Protein AF-A0A0C2C907-F1 (afdb_monomer_lite)

Sequence (168 aa):
VLSKIPRKAYYICTKLDYARNFDYRADKVLESLMNSLKRLKLTYVDIHDADFEPHRSIILYETLQALEMARHSGKIRYVGLTGYGLRKLASVIDCSTVKIDVVLTYCHGTMNDNSVGEFTFLFQNKGIGVLNGSPLSMGLLTERGPPPWHPAPDFIKEASLAATHYCM

Secondary structure (DSSP, 8-state):
--TTS-GGGS--EEE---TTT----HHHHHHHHHHHHHHHT-S-EEEEEEE--S-HHHIIIIIHHHHHHHHHTTSEEEEEEE-S-HHHHHHHHHH-SS---EEEEESSSBTTB-GGGGGHHHHHHTT-EEEEE-TTGGGTTSTT---TT--S-HHHHHHHHHHHHHT-

Organism: NCBI:txid51022

InterPro domains:
  IPR020471 Aldo-keto reductase [PTHR42686] (2-167)
  IPR023210 NADP-dependent oxidoreductase domain [PF00248] (6-144)
  IPR036812 NAD(P)-dependent oxidoreductase domain superfamily [G3DSA:3.20.20.100] (1-166)
  IPR036812 NAD(P)-dependent oxidoreductase domain superfamily [SSF51430] (4-156)

pLDDT: mean 92.39, std 8.16, range [50.09, 98.31]

Foldseek 3Di:
DPPVDPPVVDADEDEQDDPDDLDQFQVSLLVSLVVVCVVVVHQAGAEYEYEDDDDLCRCQPGNLVSQVVCCVVVRYVFYEYEYAPPVSVLVSLVPHPHQHAEYEYEPQVEPLHVVVVVCVVVCVVSNYHYHYHHRCNCQLQDCVFHDPPRPDDVVSSVVNNVVNVVVD

Structure (mmCIF, N/CA/C/O backbone):
data_AF-A0A0C2C907-F1
#
_entry.id   AF-A0A0C2C907-F1
#
loop_
_atom_site.group_PDB
_atom_site.id
_atom_site.type_symbol
_atom_site.label_atom_id
_atom_site.label_alt_id
_atom_site.label_comp_id
_atom_site.label_asym_id
_atom_site.label_entity_id
_atom_site.label_seq_id
_atom_site.pdbx_PDB_ins_code
_atom_site.Cartn_x
_atom_site.Cartn_y
_atom_site.Cartn_z
_atom_site.occupancy
_atom_site.B_iso_or_equiv
_atom_site.auth_seq_id
_atom_site.auth_comp_id
_atom_site.auth_asym_id
_atom_site.auth_atom_id
_atom_site.pdbx_PDB_model_num
ATOM 1 N N . VAL A 1 1 ? -8.350 19.254 3.935 1.00 78.19 1 VAL A N 1
ATOM 2 C CA . VAL A 1 1 ? -8.873 18.265 2.959 1.00 78.19 1 VAL A CA 1
ATOM 3 C C . VAL A 1 1 ? -10.069 18.866 2.244 1.00 78.19 1 VAL A C 1
ATOM 5 O O . VAL A 1 1 ? -10.760 19.622 2.908 1.00 78.19 1 VAL A O 1
ATOM 8 N N . LEU A 1 2 ? -10.250 18.583 0.943 1.00 87.25 2 LEU A N 1
ATOM 9 C CA . LEU A 1 2 ? -11.290 19.067 0.006 1.00 87.25 2 LEU A CA 1
ATOM 10 C C . LEU A 1 2 ? -12.566 19.639 0.670 1.00 87.25 2 LEU A C 1
ATOM 12 O O . LEU A 1 2 ? -13.614 19.003 0.683 1.00 87.25 2 LEU A O 1
ATOM 16 N N . SER A 1 3 ? -12.483 20.851 1.228 1.00 87.44 3 SER A N 1
ATOM 17 C CA . SER A 1 3 ? -13.450 21.345 2.227 1.00 87.44 3 SER A CA 1
ATOM 18 C C . SER A 1 3 ? -14.806 21.710 1.638 1.00 87.44 3 SER A C 1
ATOM 20 O O . SER A 1 3 ? -15.791 21.801 2.362 1.00 87.44 3 SER A O 1
ATOM 22 N N . LYS A 1 4 ? -14.851 21.910 0.321 1.00 94.75 4 LYS A N 1
ATOM 23 C CA . LYS A 1 4 ? -16.065 22.205 -0.443 1.00 94.75 4 LYS A CA 1
ATOM 24 C C . LYS A 1 4 ? -16.805 20.942 -0.900 1.00 94.75 4 LYS A C 1
ATOM 26 O O . LYS A 1 4 ? -17.901 21.058 -1.432 1.00 94.75 4 LYS A O 1
ATOM 31 N N . ILE A 1 5 ? -16.215 19.755 -0.727 1.00 95.00 5 ILE A N 1
ATOM 32 C CA . ILE A 1 5 ? -16.782 18.479 -1.175 1.00 95.00 5 ILE A CA 1
ATOM 33 C C . ILE A 1 5 ? -17.258 17.680 0.048 1.00 95.00 5 ILE A C 1
ATOM 35 O O . ILE A 1 5 ? -16.500 17.553 1.016 1.00 95.00 5 ILE A O 1
ATOM 39 N N . PRO A 1 6 ? -18.476 17.103 0.034 1.00 94.94 6 PRO A N 1
ATOM 40 C CA . PRO A 1 6 ? -18.959 16.268 1.132 1.00 94.94 6 PRO A CA 1
ATOM 41 C C . PRO A 1 6 ? -17.979 15.135 1.472 1.00 94.94 6 PRO A C 1
ATOM 43 O O . PRO A 1 6 ? -17.554 14.395 0.588 1.00 94.94 6 PRO A O 1
ATOM 46 N N . ARG A 1 7 ? -17.651 14.944 2.761 1.00 93.06 7 ARG A N 1
ATOM 47 C CA . ARG A 1 7 ? -16.642 13.957 3.210 1.00 93.06 7 ARG A CA 1
ATOM 48 C C . ARG A 1 7 ? -16.920 12.521 2.744 1.00 93.06 7 ARG A C 1
ATOM 50 O O . ARG A 1 7 ? -15.981 11.759 2.544 1.00 93.06 7 ARG A O 1
ATOM 57 N N . LYS A 1 8 ? -18.194 12.161 2.564 1.00 93.88 8 LYS A N 1
ATOM 58 C CA . LYS A 1 8 ? -18.630 10.831 2.107 1.00 93.88 8 LYS A CA 1
ATOM 59 C C . LYS A 1 8 ? -18.433 10.593 0.601 1.00 93.88 8 LYS A C 1
ATOM 61 O O . LYS A 1 8 ? -18.619 9.468 0.162 1.00 93.88 8 LYS A O 1
ATOM 66 N N . ALA A 1 9 ? -18.084 11.619 -0.180 1.00 96.50 9 ALA A N 1
ATOM 67 C CA . ALA A 1 9 ? -17.936 11.521 -1.635 1.00 96.50 9 ALA A CA 1
ATOM 68 C C . ALA A 1 9 ? -16.537 11.070 -2.090 1.00 96.50 9 ALA A C 1
ATOM 70 O O . ALA A 1 9 ? -16.312 10.890 -3.282 1.00 96.50 9 ALA A O 1
ATOM 71 N N . TYR A 1 10 ? -15.583 10.920 -1.170 1.00 95.31 10 TYR A N 1
ATOM 72 C CA . TYR A 1 10 ? -14.217 10.519 -1.493 1.00 95.31 10 TYR A CA 1
ATOM 73 C C . TYR A 1 10 ? -13.610 9.670 -0.382 1.00 95.31 10 TYR A C 1
ATOM 75 O O . TYR A 1 10 ? -13.999 9.763 0.785 1.00 95.31 10 TYR A O 1
ATOM 83 N N . TYR A 1 11 ? -12.615 8.880 -0.769 1.00 95.62 11 TYR A N 1
ATOM 84 C CA . TYR A 1 11 ? -11.779 8.123 0.146 1.00 95.62 11 TYR A CA 1
ATOM 85 C C . TYR A 1 11 ? -10.476 8.874 0.406 1.00 95.62 11 TYR A C 1
ATOM 87 O O . TYR A 1 11 ? -9.925 9.524 -0.483 1.00 95.62 11 TYR A O 1
ATOM 95 N N . ILE A 1 12 ? -9.974 8.779 1.632 1.00 96.06 12 ILE A N 1
ATOM 96 C CA . ILE A 1 12 ? -8.651 9.269 2.006 1.00 96.06 12 ILE A CA 1
ATOM 97 C C . ILE A 1 12 ? -7.807 8.079 2.425 1.00 96.06 12 ILE A C 1
ATOM 99 O O . ILE A 1 12 ? -8.090 7.444 3.442 1.00 96.06 12 ILE A O 1
ATOM 103 N N . CYS A 1 13 ? -6.753 7.833 1.658 1.00 94.94 13 CYS A N 1
ATOM 104 C CA . CYS A 1 13 ? -5.646 6.980 2.056 1.00 94.94 13 CYS A CA 1
ATOM 105 C C . CYS A 1 13 ? -4.518 7.869 2.577 1.00 94.94 13 CYS A C 1
ATOM 107 O O . CYS A 1 13 ? -4.143 8.849 1.927 1.00 94.94 13 CYS A O 1
ATOM 109 N N . THR A 1 14 ? -3.982 7.552 3.748 1.00 93.38 14 THR A N 1
ATOM 110 C CA . THR A 1 14 ? -2.779 8.201 4.271 1.00 93.38 14 THR A CA 1
ATOM 111 C C . THR A 1 14 ? -1.859 7.151 4.853 1.00 93.38 14 THR A C 1
ATOM 113 O O . THR A 1 14 ? -2.335 6.155 5.380 1.00 93.38 14 THR A O 1
ATOM 116 N N . LYS A 1 15 ? -0.560 7.400 4.806 1.00 89.12 15 LYS A N 1
ATOM 117 C CA . LYS A 1 15 ? 0.453 6.429 5.199 1.00 89.12 15 LYS A CA 1
ATOM 118 C C . LYS A 1 15 ? 1.160 6.849 6.467 1.00 89.12 15 LYS A C 1
ATOM 120 O O . LYS A 1 15 ? 1.171 8.038 6.803 1.00 89.12 15 LYS A O 1
ATOM 125 N N . LEU A 1 16 ? 1.786 5.889 7.130 1.00 83.50 16 LEU A N 1
ATOM 126 C CA . LEU A 1 16 ? 2.784 6.172 8.146 1.00 83.50 16 LEU A CA 1
ATOM 127 C C . LEU A 1 16 ? 3.903 7.027 7.525 1.00 83.50 16 LEU A C 1
ATOM 129 O O . LEU A 1 16 ? 4.679 6.549 6.703 1.00 83.50 16 LEU A O 1
ATOM 133 N N . ASP A 1 17 ? 3.971 8.304 7.894 1.00 62.72 17 ASP A N 1
ATOM 134 C CA . ASP A 1 17 ? 5.033 9.207 7.450 1.00 62.72 17 ASP A CA 1
ATOM 135 C C . ASP A 1 17 ? 6.161 9.197 8.482 1.00 62.72 17 ASP A C 1
ATOM 137 O O . ASP A 1 17 ? 6.043 9.835 9.529 1.00 62.72 17 ASP A O 1
ATOM 141 N N . TYR A 1 18 ? 7.225 8.432 8.231 1.00 61.31 18 TYR A N 1
ATOM 142 C CA . TYR A 1 18 ? 8.430 8.506 9.057 1.00 61.31 18 TYR A CA 1
ATOM 143 C C . TYR A 1 18 ? 9.703 8.177 8.269 1.00 61.31 18 TYR A C 1
ATOM 145 O O . TYR A 1 18 ? 10.404 7.203 8.532 1.00 61.31 18 TYR A O 1
ATOM 153 N N . ALA A 1 19 ? 10.033 9.056 7.322 1.00 50.09 19 ALA A N 1
ATOM 154 C CA . ALA A 1 19 ? 11.216 9.012 6.455 1.00 50.09 19 ALA A CA 1
ATOM 155 C C . ALA A 1 19 ? 12.595 9.073 7.167 1.00 50.09 19 ALA A C 1
ATOM 157 O O . ALA A 1 19 ? 13.574 9.482 6.546 1.00 50.09 19 ALA A O 1
ATOM 158 N N . ARG A 1 20 ? 12.712 8.744 8.465 1.00 53.12 20 ARG A N 1
ATOM 159 C CA . ARG A 1 20 ? 13.986 8.872 9.206 1.00 53.12 20 ARG A CA 1
ATOM 160 C C . ARG A 1 20 ? 14.381 7.702 10.107 1.00 53.12 20 ARG A C 1
ATOM 162 O O . ARG A 1 20 ? 15.573 7.444 10.197 1.00 53.12 20 ARG A O 1
ATOM 169 N N . ASN A 1 21 ? 13.440 6.988 10.734 1.00 65.81 21 ASN A N 1
ATOM 170 C CA . ASN A 1 21 ? 13.792 5.998 11.771 1.00 65.81 21 ASN A CA 1
ATOM 171 C C . ASN A 1 21 ? 13.241 4.585 11.540 1.00 65.81 21 ASN A C 1
ATOM 173 O O . ASN A 1 21 ? 13.633 3.691 12.282 1.00 65.81 21 ASN A O 1
ATOM 177 N N . PHE A 1 22 ? 12.350 4.380 10.558 1.00 74.12 22 PHE A N 1
ATOM 178 C CA . PHE A 1 22 ? 11.757 3.066 10.262 1.00 74.12 22 PHE A CA 1
ATOM 179 C C . PHE A 1 22 ? 11.217 2.331 11.511 1.00 74.12 22 PHE A C 1
ATOM 181 O O . PHE A 1 22 ? 11.387 1.123 11.667 1.00 74.12 22 PHE A O 1
ATOM 188 N N . ASP A 1 23 ? 10.583 3.075 12.427 1.00 83.81 23 ASP A N 1
ATOM 189 C CA . ASP A 1 23 ? 10.020 2.542 13.672 1.00 83.81 23 ASP A CA 1
ATOM 190 C C . ASP A 1 23 ? 8.522 2.260 13.489 1.00 83.81 23 ASP A C 1
ATOM 192 O O . ASP A 1 23 ? 7.705 3.179 13.403 1.00 83.81 23 ASP A O 1
ATOM 196 N N . TYR A 1 24 ? 8.183 0.974 13.410 1.00 87.75 24 TYR A N 1
ATOM 197 C CA . TYR A 1 24 ? 6.831 0.477 13.139 1.00 87.75 24 TYR A CA 1
ATOM 198 C C . TYR A 1 24 ? 6.126 -0.064 14.389 1.00 87.75 24 TYR A C 1
ATOM 200 O O . TYR A 1 24 ? 5.109 -0.756 14.282 1.00 87.75 24 TYR A O 1
ATOM 208 N N . ARG A 1 25 ? 6.653 0.245 15.579 1.00 91.00 25 ARG A N 1
ATOM 209 C CA . ARG A 1 25 ? 6.030 -0.132 16.850 1.00 91.00 25 ARG A CA 1
ATOM 210 C C . ARG A 1 25 ? 4.636 0.464 17.008 1.00 91.00 25 ARG A C 1
ATOM 212 O O . ARG A 1 25 ? 4.288 1.484 16.405 1.00 91.00 25 ARG A O 1
ATOM 219 N N . ALA A 1 26 ? 3.825 -0.186 17.835 1.00 93.50 26 ALA A N 1
ATOM 220 C CA . ALA A 1 26 ? 2.399 0.107 17.940 1.00 93.50 26 ALA A CA 1
ATOM 221 C C . ALA A 1 26 ? 2.117 1.567 18.346 1.00 93.50 26 ALA A C 1
ATOM 223 O O . ALA A 1 26 ? 1.231 2.211 17.777 1.00 93.50 26 ALA A O 1
ATOM 224 N N . ASP A 1 27 ? 2.893 2.114 19.288 1.00 93.06 27 ASP A N 1
ATOM 225 C CA . ASP A 1 27 ? 2.767 3.504 19.738 1.00 93.06 27 ASP A CA 1
ATOM 226 C C . ASP A 1 27 ? 3.038 4.494 18.597 1.00 93.06 27 ASP A C 1
ATOM 228 O O . ASP A 1 27 ? 2.295 5.464 18.438 1.00 93.06 27 ASP A O 1
ATOM 232 N N . LYS A 1 28 ? 4.037 4.212 17.752 1.00 90.94 28 LYS A N 1
ATOM 233 C CA . LYS A 1 28 ? 4.416 5.059 16.610 1.00 90.94 28 LYS A CA 1
ATOM 234 C C . LYS A 1 28 ? 3.385 5.059 15.503 1.00 90.94 28 LYS A C 1
ATOM 236 O O . LYS A 1 28 ? 3.093 6.115 14.937 1.00 90.94 28 LYS A O 1
ATOM 241 N N . VAL A 1 29 ? 2.778 3.908 15.241 1.00 92.00 29 VAL A N 1
ATOM 242 C CA . VAL A 1 29 ? 1.686 3.795 14.269 1.00 92.00 29 VAL A CA 1
ATOM 243 C C . VAL A 1 29 ? 0.485 4.632 14.702 1.00 92.00 29 VAL A C 1
ATOM 245 O O . VAL A 1 29 ? -0.027 5.440 13.924 1.00 92.00 29 VAL A O 1
ATOM 248 N N . LEU A 1 30 ? 0.073 4.511 15.966 1.00 94.25 30 LEU A N 1
ATOM 249 C CA . LEU A 1 30 ? -1.045 5.288 16.502 1.00 94.25 30 LEU A CA 1
ATOM 250 C C . LEU A 1 30 ? -0.732 6.789 16.553 1.00 94.25 30 LEU A C 1
ATOM 252 O O . LEU A 1 30 ? -1.574 7.602 16.167 1.00 94.25 30 LEU A O 1
ATOM 256 N N . GLU A 1 31 ? 0.474 7.168 16.978 1.00 93.62 31 GLU A N 1
ATOM 257 C CA . GLU A 1 31 ? 0.935 8.560 17.001 1.00 93.62 31 GLU A CA 1
ATOM 258 C C . GLU A 1 31 ? 0.881 9.192 15.599 1.00 93.62 31 GLU A C 1
ATOM 260 O O . GLU A 1 31 ? 0.329 10.280 15.409 1.00 93.62 31 GLU A O 1
ATOM 265 N N . SER A 1 32 ? 1.392 8.486 14.590 1.00 91.88 32 SER A N 1
ATOM 266 C CA . SER A 1 32 ? 1.400 8.943 13.198 1.00 91.88 32 SER A CA 1
ATOM 267 C C . SER A 1 32 ? -0.006 9.102 12.615 1.00 91.88 32 SER A C 1
ATOM 269 O O . SER A 1 32 ? -0.301 10.112 11.959 1.00 91.88 32 SER A O 1
ATOM 271 N N . LEU A 1 33 ? -0.914 8.169 12.913 1.00 94.25 33 LEU A N 1
ATOM 272 C CA . LEU A 1 33 ? -2.323 8.291 12.547 1.00 94.25 33 LEU A CA 1
ATOM 273 C C . LEU A 1 33 ? -2.947 9.546 13.170 1.00 94.25 33 LEU A C 1
ATOM 275 O O . LEU A 1 33 ? -3.577 10.339 12.467 1.00 94.25 33 LEU A O 1
ATOM 279 N N . MET A 1 34 ? -2.738 9.770 14.469 1.00 95.94 34 MET A N 1
ATOM 280 C CA . MET A 1 34 ? -3.265 10.950 15.162 1.00 95.94 34 MET A CA 1
ATOM 281 C C . MET A 1 34 ? -2.714 12.255 14.578 1.00 95.94 34 MET A C 1
ATOM 283 O O . MET A 1 34 ? -3.464 13.213 14.368 1.00 95.94 34 MET A O 1
ATOM 287 N N . ASN A 1 35 ? -1.426 12.282 14.238 1.00 94.44 35 ASN A N 1
ATOM 288 C CA . ASN A 1 35 ? -0.800 13.415 13.565 1.00 94.44 35 ASN A CA 1
ATOM 289 C C . ASN A 1 35 ? -1.403 13.659 12.174 1.00 94.44 35 ASN A C 1
ATOM 291 O O . ASN A 1 35 ? -1.678 14.806 11.810 1.00 94.44 35 ASN A O 1
ATOM 295 N N . SER A 1 36 ? -1.669 12.597 11.414 1.00 94.19 36 SER A N 1
ATOM 296 C CA . SER A 1 36 ? -2.321 12.681 10.104 1.00 94.19 36 SER A CA 1
ATOM 297 C C . SER A 1 36 ? -3.737 13.241 10.220 1.00 94.19 36 SER A C 1
ATOM 299 O O . SER A 1 36 ? -4.076 14.195 9.519 1.00 94.19 36 SER A O 1
ATOM 301 N N . LEU A 1 37 ? -4.537 12.743 11.165 1.00 95.50 37 LEU A N 1
ATOM 302 C CA . LEU A 1 37 ? -5.879 13.257 11.456 1.00 95.50 37 LEU A CA 1
ATOM 303 C C . LEU A 1 37 ? -5.858 14.745 11.826 1.00 95.50 37 LEU A C 1
ATOM 305 O O . LEU A 1 37 ? -6.634 15.531 11.275 1.00 95.50 37 LEU A O 1
ATOM 309 N N . LYS A 1 38 ? -4.910 15.162 12.675 1.00 95.75 38 LYS A N 1
ATOM 310 C CA . LYS A 1 38 ? -4.715 16.569 13.052 1.00 95.75 38 LYS A CA 1
ATOM 311 C C . LYS A 1 38 ? -4.370 17.448 11.846 1.00 95.75 38 LYS A C 1
ATOM 313 O O . LYS A 1 38 ? -5.011 18.480 11.653 1.00 95.75 38 LYS A O 1
ATOM 318 N N . ARG A 1 39 ? -3.400 17.046 11.011 1.00 94.19 39 ARG A N 1
ATOM 319 C CA . ARG A 1 39 ? -3.003 17.798 9.799 1.00 94.19 39 ARG A CA 1
ATOM 320 C C . ARG A 1 39 ? -4.143 17.900 8.789 1.00 94.19 39 ARG A C 1
ATOM 322 O O . ARG A 1 39 ? -4.364 18.957 8.201 1.00 94.19 39 ARG A O 1
ATOM 329 N N . LEU A 1 40 ? -4.877 16.807 8.600 1.00 94.31 40 LEU A N 1
ATOM 330 C CA . LEU A 1 40 ? -5.991 16.736 7.657 1.00 94.31 40 LEU A CA 1
ATOM 331 C C . LEU A 1 40 ? -7.260 17.423 8.186 1.00 94.31 40 LEU A C 1
ATOM 333 O O . LEU A 1 40 ? -8.141 17.732 7.379 1.00 94.31 40 LEU A O 1
ATOM 337 N N . LYS A 1 41 ? -7.310 17.716 9.496 1.00 94.88 41 LYS A N 1
ATOM 338 C CA . LYS A 1 41 ? -8.468 18.235 10.243 1.00 94.88 41 LYS A CA 1
ATOM 339 C C . LYS A 1 41 ? -9.667 17.289 10.153 1.00 94.88 41 LYS A C 1
ATOM 341 O O . LYS A 1 41 ? -10.767 17.697 9.789 1.00 94.88 41 LYS A O 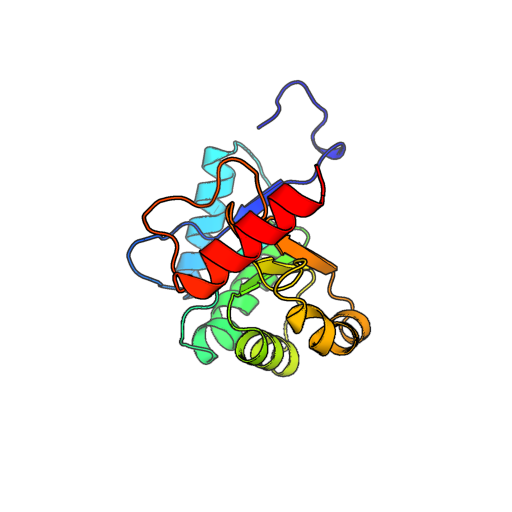1
ATOM 346 N N . LEU A 1 42 ? -9.427 16.011 10.436 1.00 95.44 42 LEU A N 1
ATOM 347 C CA . LEU A 1 42 ? -10.414 14.936 10.342 1.00 95.44 42 LEU A CA 1
ATOM 348 C C . LEU A 1 42 ? -10.481 14.127 11.631 1.00 95.44 42 LEU A C 1
ATOM 350 O O . LEU A 1 42 ? -9.518 14.063 12.387 1.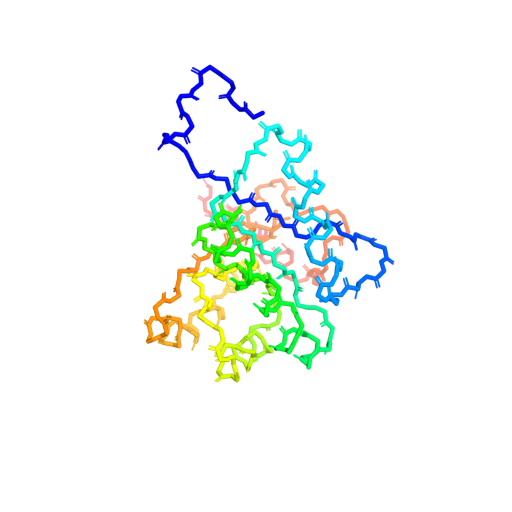00 95.44 42 LEU A O 1
ATOM 354 N N . THR A 1 43 ? -11.614 13.464 11.840 1.00 95.88 43 THR A N 1
ATOM 355 C CA . THR A 1 43 ? -11.802 12.484 12.918 1.00 95.88 43 THR A CA 1
ATOM 356 C C . THR A 1 43 ? -11.482 11.055 12.477 1.00 95.88 43 THR A C 1
ATOM 358 O O . THR A 1 43 ? -11.202 10.215 13.326 1.00 95.88 43 THR A O 1
ATOM 361 N N . TYR A 1 44 ? -11.486 10.788 11.164 1.00 97.25 44 TYR A N 1
ATOM 362 C CA . TYR A 1 44 ? -11.131 9.496 10.579 1.00 97.25 44 TYR A CA 1
ATOM 363 C C . TYR A 1 44 ? -10.556 9.628 9.155 1.00 97.25 44 TYR A C 1
ATOM 365 O O . TYR A 1 44 ? -10.846 10.588 8.426 1.00 97.25 44 TYR A O 1
ATOM 373 N N . VAL A 1 45 ? -9.798 8.618 8.729 1.00 97.25 45 VAL A N 1
ATOM 374 C CA . VAL A 1 45 ? -9.403 8.372 7.328 1.00 97.25 45 VAL A CA 1
ATOM 375 C C . VAL A 1 45 ? -9.981 7.043 6.848 1.00 97.25 45 VAL A C 1
ATOM 377 O O . VAL A 1 45 ? -10.423 6.227 7.651 1.00 97.25 45 VAL A O 1
ATOM 380 N N . ASP A 1 46 ? -10.047 6.823 5.538 1.00 97.75 46 ASP A N 1
ATOM 381 C CA . ASP A 1 46 ? -10.613 5.575 5.023 1.00 97.75 46 ASP A CA 1
ATOM 382 C C . ASP A 1 46 ? -9.594 4.442 5.101 1.00 97.75 46 ASP A C 1
ATOM 384 O O . ASP A 1 46 ? -9.917 3.383 5.630 1.00 97.75 46 ASP A O 1
ATOM 388 N N . ILE A 1 47 ? -8.361 4.690 4.658 1.00 95.25 47 ILE A N 1
ATOM 389 C CA . ILE A 1 47 ? -7.256 3.730 4.709 1.00 95.25 47 ILE A CA 1
ATOM 390 C C . ILE A 1 47 ? -6.089 4.379 5.452 1.00 95.25 47 ILE A C 1
ATOM 392 O O . ILE A 1 47 ? -5.720 5.522 5.153 1.00 95.25 47 ILE A O 1
ATOM 396 N N . HIS A 1 48 ? -5.507 3.644 6.397 1.00 90.81 48 HIS A N 1
ATOM 397 C CA . HIS A 1 48 ? -4.175 3.950 6.903 1.00 90.81 48 HIS A CA 1
ATOM 398 C C . HIS A 1 48 ? -3.231 2.798 6.588 1.00 90.81 48 HIS A C 1
ATOM 4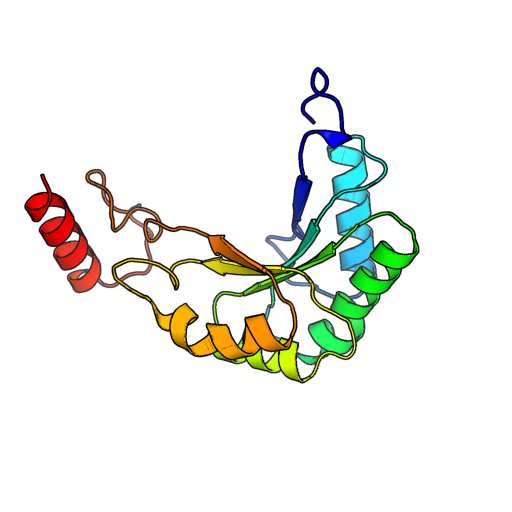00 O O . HIS A 1 48 ? -3.480 1.677 7.033 1.00 90.81 48 HIS A O 1
ATOM 406 N N . ASP A 1 49 ? -2.197 3.070 5.793 1.00 85.19 49 ASP A N 1
ATOM 407 C CA . ASP A 1 49 ? -1.194 2.083 5.409 1.00 85.19 49 ASP A CA 1
ATOM 408 C C . ASP A 1 49 ? 0.128 2.266 6.160 1.00 85.19 49 ASP A C 1
ATOM 410 O O . ASP A 1 49 ? 0.568 3.383 6.443 1.00 85.19 49 ASP A O 1
ATOM 414 N N . ALA A 1 50 ? 0.774 1.146 6.468 1.00 81.94 50 ALA A N 1
ATOM 415 C CA . ALA A 1 50 ? 2.152 1.103 6.936 1.00 81.94 50 ALA A CA 1
ATOM 416 C C . ALA A 1 50 ? 3.025 0.452 5.859 1.00 81.94 50 ALA A C 1
ATOM 418 O O . ALA A 1 50 ? 2.627 -0.552 5.273 1.00 81.94 50 ALA A O 1
ATOM 419 N N . ASP A 1 51 ? 4.199 1.019 5.591 1.00 78.69 51 ASP A N 1
ATOM 420 C CA . ASP A 1 51 ? 5.216 0.344 4.776 1.00 78.69 51 ASP A CA 1
ATOM 421 C C . ASP A 1 51 ? 5.855 -0.798 5.584 1.00 78.69 51 ASP A C 1
ATOM 423 O O . ASP A 1 51 ? 5.933 -0.713 6.809 1.00 78.69 51 ASP A O 1
ATOM 427 N N . PHE A 1 52 ? 6.298 -1.870 4.936 1.00 68.38 52 PHE A N 1
ATOM 428 C CA . PHE A 1 52 ? 6.974 -2.968 5.623 1.00 68.38 52 PHE A CA 1
ATOM 429 C C . PHE A 1 52 ? 8.504 -2.813 5.480 1.00 68.38 52 PHE A C 1
ATOM 431 O O . PHE A 1 52 ? 9.103 -3.118 4.452 1.00 68.38 52 PHE A O 1
ATOM 438 N N . GLU A 1 53 ? 9.159 -2.355 6.546 1.00 65.25 53 GLU A N 1
ATOM 439 C CA . GLU A 1 53 ? 10.624 -2.418 6.723 1.00 65.25 53 GLU A CA 1
ATOM 440 C C . GLU A 1 53 ? 10.969 -3.620 7.637 1.00 65.25 53 GLU A C 1
ATOM 442 O O . GLU A 1 53 ? 10.060 -4.199 8.243 1.00 65.25 53 GLU A O 1
ATOM 447 N N . PRO A 1 54 ? 12.226 -4.107 7.718 1.00 61.06 54 PRO A N 1
ATOM 448 C CA . PRO A 1 54 ? 12.583 -5.521 7.573 1.00 61.06 54 PRO A CA 1
ATOM 449 C C . PRO A 1 54 ? 12.075 -6.455 8.686 1.00 61.06 54 PRO A C 1
ATOM 451 O O . PRO A 1 54 ? 12.196 -7.677 8.572 1.00 61.06 54 PRO A O 1
ATOM 454 N N . HIS A 1 55 ? 11.526 -5.924 9.776 1.00 80.56 55 HIS A N 1
ATOM 455 C CA . HIS A 1 55 ? 11.157 -6.690 10.955 1.00 80.56 55 HIS A CA 1
ATOM 456 C C . HIS A 1 55 ? 9.717 -7.193 10.877 1.00 80.56 55 HIS A C 1
ATOM 458 O O . HIS A 1 55 ? 8.802 -6.635 11.480 1.00 80.56 55 HIS A O 1
ATOM 464 N N . ARG A 1 56 ? 9.543 -8.334 10.197 1.00 87.25 56 ARG A N 1
ATOM 465 C CA . ARG A 1 56 ? 8.262 -9.056 10.080 1.00 87.25 56 ARG A CA 1
ATOM 466 C C . ARG A 1 56 ? 7.511 -9.177 11.415 1.00 87.25 56 ARG A C 1
ATOM 468 O O . ARG A 1 56 ? 6.296 -9.024 11.440 1.00 87.25 56 ARG A O 1
ATOM 475 N N . SER A 1 57 ? 8.222 -9.436 12.514 1.00 90.88 57 SER A N 1
ATOM 476 C CA . SER A 1 57 ? 7.624 -9.566 13.849 1.00 90.88 57 SER A CA 1
ATOM 477 C C . SER A 1 57 ? 6.979 -8.270 14.346 1.00 90.88 57 SER A C 1
ATOM 479 O O . SER A 1 57 ? 5.884 -8.329 14.892 1.00 90.88 57 SER A O 1
ATOM 481 N N . ILE A 1 58 ? 7.607 -7.110 14.119 1.00 91.50 58 ILE A N 1
ATOM 482 C CA . ILE A 1 58 ? 7.028 -5.810 14.496 1.00 91.50 58 ILE A CA 1
ATOM 483 C C . ILE A 1 58 ? 5.754 -5.573 13.682 1.00 91.50 58 ILE A C 1
ATOM 485 O O . ILE A 1 58 ? 4.720 -5.222 14.242 1.00 91.50 58 ILE A O 1
ATOM 489 N N . ILE A 1 59 ? 5.784 -5.868 12.379 1.00 91.88 59 ILE A N 1
ATOM 490 C CA . ILE A 1 59 ? 4.603 -5.712 11.524 1.00 91.88 59 ILE A CA 1
ATOM 491 C C . ILE A 1 59 ? 3.431 -6.572 12.020 1.00 91.88 59 ILE A C 1
ATOM 493 O O . ILE A 1 59 ? 2.328 -6.064 12.217 1.00 91.88 59 ILE A O 1
ATOM 497 N N . LEU A 1 60 ? 3.668 -7.863 12.266 1.00 93.62 60 LEU A N 1
ATOM 498 C CA . LEU A 1 60 ? 2.623 -8.810 12.669 1.00 93.62 60 LEU A CA 1
ATOM 499 C C . LEU A 1 60 ? 2.047 -8.521 14.062 1.00 93.62 60 LEU A C 1
ATOM 501 O O . LEU A 1 60 ? 0.828 -8.569 14.255 1.00 93.62 60 LEU A O 1
ATOM 505 N N . TYR A 1 61 ? 2.921 -8.249 15.032 1.00 95.25 61 TYR A N 1
ATOM 506 C CA . TYR A 1 61 ? 2.549 -8.226 16.448 1.00 95.25 61 TYR A CA 1
ATOM 507 C C . TYR A 1 61 ? 2.384 -6.821 17.026 1.00 95.25 61 TYR A C 1
ATOM 509 O O . TYR A 1 61 ? 1.809 -6.687 18.101 1.00 95.25 61 TYR A O 1
ATOM 517 N N . GLU A 1 62 ? 2.817 -5.779 16.318 1.00 94.25 62 GLU A N 1
ATOM 518 C CA . GLU A 1 62 ? 2.648 -4.393 16.754 1.00 94.25 62 GLU A CA 1
ATOM 519 C C . GLU A 1 62 ? 1.889 -3.556 15.726 1.00 94.25 62 GLU A C 1
ATOM 521 O O . GLU A 1 62 ? 0.808 -3.053 16.026 1.00 94.25 62 GLU A O 1
ATOM 526 N N . THR A 1 63 ? 2.405 -3.431 14.502 1.00 94.06 63 THR A N 1
ATOM 527 C CA . THR A 1 63 ? 1.846 -2.525 13.487 1.00 94.06 63 THR A CA 1
ATOM 528 C C . THR A 1 63 ? 0.412 -2.883 13.126 1.00 94.06 63 THR A C 1
ATOM 530 O O . THR A 1 63 ? -0.481 -2.040 13.202 1.00 94.06 63 THR A O 1
ATOM 533 N N . LEU A 1 64 ? 0.169 -4.142 12.757 1.00 95.56 64 LEU A N 1
ATOM 534 C CA . LEU A 1 64 ? -1.163 -4.596 12.371 1.00 95.56 64 LEU A CA 1
ATOM 535 C C . LEU A 1 64 ? -2.125 -4.584 13.565 1.00 95.56 64 LEU A C 1
ATOM 537 O O . LEU A 1 64 ? -3.289 -4.232 13.395 1.00 95.56 64 LEU A O 1
ATOM 541 N N . GLN A 1 65 ? -1.640 -4.868 14.778 1.00 97.19 65 GLN A N 1
ATOM 542 C CA . GLN A 1 65 ? -2.452 -4.773 15.997 1.00 97.19 65 GLN A CA 1
ATOM 543 C C . GLN A 1 65 ? -2.869 -3.321 16.279 1.00 97.19 65 GLN A C 1
ATOM 545 O O . GLN A 1 65 ? -4.027 -3.052 16.592 1.00 97.19 65 GLN A O 1
ATOM 550 N N . ALA A 1 66 ? -1.961 -2.360 16.098 1.00 96.44 66 ALA A N 1
ATOM 551 C CA . ALA A 1 66 ? -2.259 -0.938 16.233 1.00 96.44 66 ALA A CA 1
ATOM 552 C C . ALA A 1 66 ? -3.276 -0.451 15.189 1.00 96.44 66 ALA A C 1
ATOM 554 O O . ALA A 1 66 ? -4.198 0.296 15.525 1.00 96.44 66 ALA A O 1
ATOM 555 N N . LEU A 1 67 ? -3.150 -0.891 13.933 1.00 96.88 67 LEU A N 1
ATOM 556 C CA . LEU A 1 67 ? -4.128 -0.578 12.888 1.00 96.88 67 LEU A CA 1
ATOM 557 C C . LEU A 1 67 ? -5.498 -1.201 13.195 1.00 96.88 67 LEU A C 1
ATOM 559 O O . LEU A 1 67 ? -6.522 -0.540 13.023 1.00 96.88 67 LEU A O 1
ATOM 563 N N . GLU A 1 68 ? -5.531 -2.416 13.741 1.00 98.06 68 GLU A N 1
ATOM 564 C CA . GLU A 1 68 ? -6.766 -3.057 14.193 1.00 98.06 68 GLU A CA 1
ATOM 565 C C . GLU A 1 68 ? -7.438 -2.274 15.331 1.00 98.06 68 GLU A C 1
ATOM 567 O O . GLU A 1 68 ? -8.638 -1.999 15.293 1.00 98.06 68 GLU A O 1
ATOM 572 N N . MET A 1 69 ? -6.661 -1.829 16.323 1.00 98.12 69 MET A N 1
ATOM 573 C CA . MET A 1 69 ? -7.150 -0.950 17.390 1.00 98.12 69 MET A CA 1
ATOM 574 C C . MET A 1 69 ? -7.684 0.375 16.831 1.00 98.12 69 MET A C 1
ATOM 576 O O . MET A 1 69 ? -8.739 0.860 17.251 1.00 98.12 69 MET A O 1
ATOM 580 N N . ALA A 1 70 ? -6.986 0.965 15.858 1.00 98.00 70 ALA A N 1
ATOM 581 C CA . ALA A 1 70 ? -7.432 2.181 15.193 1.00 98.00 70 ALA A CA 1
ATOM 582 C C . ALA A 1 70 ? -8.771 1.974 14.471 1.00 98.00 70 ALA A C 1
ATOM 584 O O . ALA A 1 70 ? -9.646 2.843 14.581 1.00 98.00 70 ALA A O 1
ATOM 585 N N . ARG A 1 71 ? -8.952 0.822 13.809 1.00 98.25 71 ARG A N 1
ATOM 586 C CA . ARG A 1 71 ? -10.201 0.422 13.147 1.00 98.25 71 ARG A CA 1
ATOM 587 C C . ARG A 1 71 ? -11.335 0.280 14.156 1.00 98.25 71 ARG A C 1
ATOM 589 O O . ARG A 1 71 ? -12.369 0.922 13.990 1.00 98.25 71 ARG A O 1
ATOM 596 N N . HIS A 1 72 ? -11.117 -0.454 15.248 1.00 98.31 72 HIS A N 1
ATOM 597 C CA . HIS A 1 72 ? -12.098 -0.583 16.332 1.00 98.31 72 HIS A CA 1
ATOM 598 C C . HIS A 1 72 ? -12.479 0.764 16.957 1.00 98.31 72 HIS A C 1
ATOM 600 O O . HIS A 1 72 ? -13.635 0.979 17.311 1.00 98.31 72 HIS A O 1
ATOM 606 N N . SER A 1 73 ? -11.535 1.706 17.046 1.00 98.00 73 SER A N 1
ATOM 607 C CA . SER A 1 73 ? -11.800 3.056 17.560 1.00 98.00 73 SER A CA 1
ATOM 608 C C . SER A 1 73 ? -12.446 4.014 16.546 1.00 98.00 73 SER A C 1
ATOM 610 O O . SER A 1 73 ? -12.622 5.194 16.854 1.00 98.00 73 SER A O 1
ATOM 612 N N . GLY A 1 74 ? -12.751 3.548 15.329 1.00 98.12 74 GLY A N 1
ATOM 613 C CA . GLY A 1 74 ? -13.384 4.337 14.269 1.00 98.12 74 GLY A CA 1
ATOM 614 C C . GLY A 1 74 ? -12.483 5.386 13.607 1.00 98.12 74 GLY A C 1
ATOM 615 O O . GLY A 1 74 ? -12.980 6.222 12.854 1.00 98.12 74 GLY A O 1
ATOM 616 N N . LYS A 1 75 ? -11.168 5.370 13.867 1.00 98.19 75 LYS A N 1
ATOM 617 C CA . LYS A 1 75 ? -10.210 6.327 13.276 1.00 98.19 75 LYS A CA 1
ATOM 618 C C . LYS A 1 75 ? -9.803 5.959 11.852 1.00 98.19 75 LYS A C 1
ATOM 620 O O . LYS A 1 75 ? -9.406 6.838 11.086 1.00 98.19 75 LYS A O 1
ATOM 625 N N . ILE A 1 76 ? -9.902 4.678 11.508 1.00 98.19 76 ILE A N 1
ATOM 626 C CA . ILE A 1 76 ? -9.708 4.161 10.152 1.00 98.19 76 ILE A CA 1
ATOM 627 C C . ILE A 1 76 ? -10.858 3.220 9.799 1.00 98.19 76 ILE A C 1
ATOM 629 O O . ILE A 1 76 ? -11.474 2.644 10.697 1.00 98.19 76 ILE A O 1
ATOM 633 N N . ARG A 1 77 ? -11.154 3.054 8.507 1.00 97.69 77 ARG A N 1
ATOM 634 C CA . ARG A 1 77 ? -12.170 2.091 8.043 1.00 97.69 77 ARG A CA 1
ATOM 635 C C . ARG A 1 77 ? -11.538 0.787 7.563 1.00 97.69 77 ARG A C 1
ATOM 637 O O . ARG A 1 77 ? -12.105 -0.274 7.800 1.00 97.69 77 ARG A O 1
ATOM 644 N N . TYR A 1 78 ? -10.369 0.884 6.938 1.00 98.12 78 TYR A N 1
ATOM 645 C CA . TYR A 1 78 ? -9.656 -0.222 6.312 1.00 98.12 78 TYR A CA 1
ATOM 646 C C . TYR A 1 78 ? -8.187 -0.236 6.738 1.00 98.12 78 TYR A C 1
ATOM 648 O O . TYR A 1 78 ? -7.544 0.817 6.818 1.00 98.12 78 TYR A O 1
ATOM 656 N N . VAL A 1 79 ? -7.661 -1.435 6.986 1.00 97.62 79 VAL A N 1
ATOM 657 C CA . VAL A 1 79 ? -6.244 -1.666 7.299 1.00 97.62 79 VAL A CA 1
ATOM 658 C C . VAL A 1 79 ? -5.459 -1.781 5.993 1.00 97.62 79 VAL A C 1
ATOM 660 O O . VAL A 1 79 ? -5.746 -2.657 5.172 1.00 97.62 79 VAL A O 1
ATOM 663 N N . GLY A 1 80 ? -4.481 -0.892 5.801 1.00 95.81 80 GLY A N 1
ATOM 664 C CA . GLY A 1 80 ? -3.593 -0.881 4.641 1.00 95.81 80 GLY A CA 1
ATOM 665 C C . GLY A 1 80 ? -2.198 -1.423 4.959 1.00 95.81 80 GLY A C 1
ATOM 666 O O . GLY A 1 80 ? -1.677 -1.208 6.054 1.00 95.81 80 GLY A O 1
ATOM 667 N N . LEU A 1 81 ? -1.563 -2.071 3.985 1.00 93.44 81 LEU A N 1
ATOM 668 C CA . LEU A 1 81 ? -0.153 -2.460 4.057 1.00 93.44 81 LEU A CA 1
ATOM 669 C C . LEU A 1 81 ? 0.546 -2.155 2.729 1.00 93.44 81 LEU A C 1
ATOM 671 O O . LEU A 1 81 ? 0.076 -2.558 1.667 1.00 93.44 81 LEU A O 1
ATOM 675 N N . THR A 1 82 ? 1.674 -1.460 2.784 1.00 91.75 82 THR A N 1
ATOM 676 C CA . THR A 1 82 ? 2.484 -1.118 1.614 1.00 91.75 82 THR A CA 1
ATOM 677 C C . THR A 1 82 ? 3.737 -1.984 1.583 1.00 91.75 82 THR A C 1
ATOM 679 O O . THR A 1 82 ? 4.322 -2.273 2.624 1.00 91.75 82 THR A O 1
ATOM 682 N N . GLY A 1 83 ? 4.145 -2.431 0.393 1.00 88.94 83 GLY A N 1
ATOM 683 C CA . GLY A 1 83 ? 5.358 -3.221 0.249 1.00 88.94 83 GLY A CA 1
ATOM 684 C C . GLY A 1 83 ? 5.882 -3.354 -1.170 1.00 88.94 83 GLY A C 1
ATOM 685 O O . GLY A 1 83 ? 5.156 -3.747 -2.083 1.00 88.94 83 GLY A O 1
ATOM 686 N N . TYR A 1 84 ? 7.183 -3.103 -1.329 1.00 88.94 84 TYR A N 1
ATOM 687 C CA . TYR A 1 84 ? 7.890 -3.383 -2.579 1.00 88.94 84 TYR A CA 1
ATOM 688 C C . TYR A 1 84 ? 8.101 -4.891 -2.771 1.00 88.94 84 TYR A C 1
ATOM 690 O O . TYR A 1 84 ? 7.594 -5.488 -3.709 1.00 88.94 84 TYR A O 1
ATOM 698 N N . GLY A 1 85 ? 8.780 -5.556 -1.828 1.00 91.44 85 GLY A N 1
ATOM 699 C CA . GLY A 1 85 ? 9.105 -6.979 -1.950 1.00 91.44 85 GLY A CA 1
ATOM 700 C C . GLY A 1 85 ? 7.888 -7.905 -1.836 1.00 91.44 85 GLY A C 1
ATOM 701 O O . GLY A 1 85 ? 7.538 -8.319 -0.729 1.00 91.44 85 GLY A O 1
ATOM 702 N N . LEU A 1 86 ? 7.312 -8.310 -2.972 1.00 93.81 86 LEU A N 1
ATOM 703 C CA . LEU A 1 86 ? 6.077 -9.107 -3.049 1.00 93.81 86 LEU A CA 1
ATOM 704 C C . LEU A 1 86 ? 6.093 -10.390 -2.203 1.00 93.81 86 LEU A C 1
ATOM 706 O O . LEU A 1 86 ? 5.141 -10.663 -1.480 1.00 93.81 86 LEU A O 1
ATOM 710 N N . ARG A 1 87 ? 7.193 -11.159 -2.211 1.00 93.69 87 ARG A N 1
ATOM 711 C CA . ARG A 1 87 ? 7.303 -12.394 -1.402 1.00 93.69 87 ARG A CA 1
ATOM 712 C C . ARG A 1 87 ? 7.254 -12.122 0.103 1.00 93.69 87 ARG A C 1
ATOM 714 O O . ARG A 1 87 ? 6.662 -12.894 0.853 1.00 93.69 87 ARG A O 1
ATOM 721 N N . LYS A 1 88 ? 7.881 -11.032 0.554 1.00 90.31 88 LYS A N 1
ATOM 722 C CA . LYS A 1 88 ? 7.866 -10.643 1.971 1.00 90.31 88 LYS A CA 1
ATOM 723 C C . LYS A 1 88 ? 6.471 -10.162 2.375 1.00 90.31 88 LYS A C 1
ATOM 725 O O . LYS A 1 88 ? 5.974 -10.565 3.422 1.00 90.31 88 LYS A O 1
ATOM 730 N N . LEU A 1 89 ? 5.833 -9.379 1.508 1.00 92.62 89 LEU A N 1
ATOM 731 C CA . LEU A 1 89 ? 4.461 -8.906 1.672 1.00 92.62 89 LEU A CA 1
ATOM 732 C C . LEU A 1 89 ? 3.464 -10.071 1.768 1.00 92.62 89 LEU A C 1
ATOM 734 O O . LEU A 1 89 ? 2.686 -10.135 2.716 1.00 92.62 89 LEU A O 1
ATOM 738 N N . ALA A 1 90 ? 3.562 -11.045 0.860 1.00 94.12 90 ALA A N 1
ATOM 739 C CA . ALA A 1 90 ? 2.778 -12.278 0.896 1.00 94.12 90 ALA A CA 1
ATOM 740 C C . ALA A 1 90 ? 2.978 -13.054 2.207 1.00 94.12 90 ALA A C 1
ATOM 742 O O . ALA A 1 90 ? 2.005 -13.435 2.850 1.00 94.12 90 ALA A O 1
ATOM 743 N N . SER A 1 91 ? 4.227 -13.197 2.670 1.00 93.44 91 SER A N 1
ATOM 744 C CA . SER A 1 91 ? 4.508 -13.856 3.952 1.00 93.44 91 SER A CA 1
ATOM 745 C C . SER A 1 91 ? 3.856 -13.151 5.145 1.00 93.44 91 SER A C 1
ATOM 747 O O . SER A 1 91 ? 3.430 -13.833 6.074 1.00 93.44 91 SER A O 1
ATOM 749 N N . VAL A 1 92 ? 3.782 -11.816 5.161 1.00 93.69 92 VAL A N 1
ATOM 750 C CA . VAL A 1 92 ? 3.069 -11.079 6.221 1.00 93.69 92 VAL A CA 1
ATOM 751 C C . VAL A 1 92 ? 1.569 -11.356 6.145 1.00 93.69 92 VAL A C 1
ATOM 753 O O . VAL A 1 92 ? 0.955 -11.640 7.169 1.00 93.69 92 VAL A O 1
ATOM 756 N N . ILE A 1 93 ? 0.989 -11.323 4.945 1.00 94.81 93 ILE A N 1
ATOM 757 C CA . ILE A 1 93 ? -0.440 -11.582 4.714 1.00 94.81 93 ILE A CA 1
ATOM 758 C C . ILE A 1 93 ? -0.841 -12.994 5.158 1.00 94.81 93 ILE A C 1
ATOM 760 O O . ILE A 1 93 ? -1.910 -13.185 5.743 1.00 94.81 93 ILE A O 1
ATOM 764 N N . ASP A 1 94 ? 0.013 -13.985 4.912 1.00 95.06 94 ASP A N 1
ATOM 765 C CA . ASP A 1 94 ? -0.249 -15.367 5.310 1.00 95.06 94 ASP A CA 1
ATOM 766 C C . ASP A 1 94 ? -0.170 -15.573 6.821 1.00 95.06 94 ASP A C 1
ATOM 768 O O . ASP A 1 94 ? -0.990 -16.301 7.378 1.00 95.06 94 ASP A O 1
ATOM 772 N N . CYS A 1 95 ? 0.780 -14.913 7.488 1.00 95.00 95 CYS A N 1
ATOM 773 C CA . CYS A 1 95 ? 0.984 -15.041 8.931 1.00 95.00 95 CYS A CA 1
ATOM 774 C C . CYS A 1 95 ? 0.113 -14.098 9.775 1.00 95.00 95 CYS A C 1
ATOM 776 O O . CYS A 1 95 ? 0.073 -14.249 10.996 1.00 95.00 95 CYS A O 1
ATOM 778 N N . SER A 1 96 ? -0.538 -13.104 9.168 1.00 95.25 96 SER A N 1
ATOM 779 C CA . SER A 1 96 ? -1.319 -12.113 9.905 1.00 95.25 96 SER A CA 1
ATOM 780 C C . SER A 1 96 ? -2.604 -12.710 10.473 1.00 95.25 96 SER A C 1
ATOM 782 O O . SER A 1 96 ? -3.400 -13.317 9.758 1.00 95.25 96 SER A O 1
ATOM 784 N N . THR A 1 97 ? -2.847 -12.457 11.758 1.00 96.31 97 THR A N 1
ATOM 785 C CA . THR A 1 97 ? -4.149 -12.682 12.404 1.00 96.31 97 THR A CA 1
ATOM 786 C C . THR A 1 97 ? -5.109 -11.509 12.203 1.00 96.31 97 THR A C 1
ATOM 788 O O . THR A 1 97 ? -6.322 -11.670 12.324 1.00 96.31 97 THR A O 1
ATOM 791 N N . VAL A 1 98 ? -4.581 -10.328 11.873 1.00 97.25 98 VAL A N 1
ATOM 792 C CA . VAL A 1 98 ? -5.356 -9.127 11.556 1.00 97.25 98 VAL A CA 1
ATOM 793 C C . VAL A 1 98 ? -5.748 -9.156 10.086 1.00 97.25 98 VAL A C 1
ATOM 795 O O . VAL A 1 98 ? -4.912 -9.396 9.208 1.00 97.25 98 VAL A O 1
ATOM 798 N N . LYS A 1 99 ? -7.020 -8.868 9.805 1.00 96.94 99 LYS A N 1
ATOM 799 C CA . LYS A 1 99 ? -7.506 -8.740 8.432 1.00 96.94 99 LYS A CA 1
ATOM 800 C C . LYS A 1 99 ? -6.932 -7.474 7.795 1.00 96.94 99 LYS A C 1
ATOM 802 O O . LYS A 1 99 ? -7.342 -6.370 8.149 1.00 96.94 99 LYS A O 1
ATOM 807 N N . ILE A 1 100 ? -6.041 -7.668 6.829 1.00 97.50 100 ILE A N 1
ATOM 808 C CA . ILE A 1 100 ? -5.570 -6.630 5.911 1.00 97.50 100 ILE A CA 1
ATOM 809 C C . ILE A 1 100 ? -6.642 -6.457 4.831 1.00 97.50 100 ILE A C 1
ATOM 811 O O . ILE A 1 100 ? -7.100 -7.443 4.262 1.00 97.50 100 ILE A O 1
ATOM 815 N N . ASP A 1 101 ? -7.071 -5.223 4.576 1.00 98.19 101 ASP A N 1
ATOM 816 C CA . ASP A 1 101 ? -8.132 -4.933 3.604 1.00 98.19 101 ASP A CA 1
ATOM 817 C C . ASP A 1 101 ? -7.554 -4.475 2.258 1.00 98.19 101 ASP A C 1
ATOM 819 O O . ASP A 1 101 ? -8.108 -4.781 1.201 1.00 98.19 101 ASP A O 1
ATOM 823 N N . VAL A 1 102 ? -6.440 -3.736 2.290 1.00 97.25 102 VAL A N 1
ATOM 824 C CA . VAL A 1 102 ? -5.815 -3.148 1.102 1.00 97.25 102 VAL A CA 1
ATOM 825 C C . VAL A 1 102 ? -4.304 -3.322 1.149 1.00 97.25 102 VAL A C 1
ATOM 827 O O . VAL A 1 102 ? -3.671 -3.086 2.177 1.00 97.25 102 VAL A O 1
ATOM 830 N N . VAL A 1 103 ? -3.720 -3.683 0.012 1.00 95.62 103 VAL A N 1
ATOM 831 C CA . VAL A 1 103 ? -2.276 -3.726 -0.190 1.00 95.62 103 VAL A CA 1
ATOM 832 C C . VAL A 1 103 ? -1.876 -2.746 -1.280 1.00 95.62 103 VAL A C 1
ATOM 834 O O . VAL A 1 103 ? -2.484 -2.738 -2.347 1.00 95.62 103 VAL A O 1
ATOM 837 N N . LEU A 1 104 ? -0.835 -1.951 -1.040 1.00 95.12 104 LEU A N 1
ATOM 838 C CA . LEU A 1 104 ? -0.186 -1.153 -2.076 1.00 95.12 104 LEU A CA 1
ATOM 839 C C . LEU A 1 104 ? 1.183 -1.747 -2.399 1.00 95.12 104 LEU A C 1
ATOM 841 O O . LEU A 1 104 ? 2.046 -1.893 -1.537 1.00 95.12 104 LEU A O 1
ATOM 845 N N . THR A 1 105 ? 1.402 -2.046 -3.671 1.00 93.75 105 THR A N 1
ATOM 846 C CA . THR A 1 105 ? 2.731 -2.337 -4.214 1.00 93.75 105 THR A CA 1
ATOM 847 C C . THR A 1 105 ? 2.994 -1.393 -5.375 1.00 93.75 105 THR A C 1
ATOM 849 O O . THR A 1 105 ? 2.056 -0.801 -5.906 1.00 93.75 105 THR A O 1
ATOM 852 N N . TYR A 1 106 ? 4.251 -1.191 -5.749 1.00 94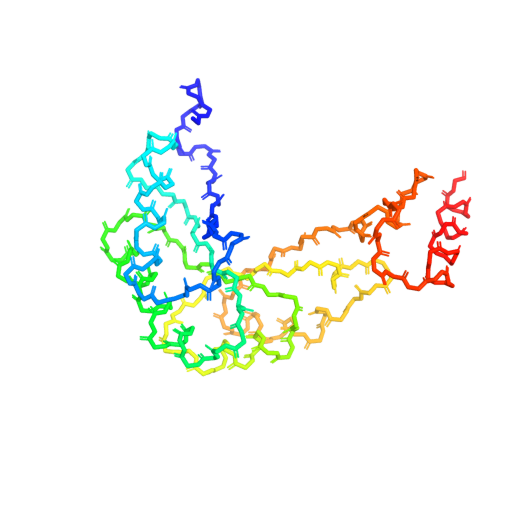.12 106 TYR A N 1
ATOM 853 C CA . TYR A 1 106 ? 4.600 -0.255 -6.809 1.00 94.12 106 TYR A CA 1
ATOM 854 C C . TYR A 1 106 ? 5.602 -0.855 -7.785 1.00 94.12 106 TYR A C 1
ATOM 856 O O . TYR A 1 106 ? 6.424 -1.680 -7.403 1.00 94.12 106 TYR A O 1
ATOM 864 N N . CYS A 1 107 ? 5.504 -0.445 -9.051 1.00 95.06 107 CYS A N 1
ATOM 865 C CA . CYS A 1 107 ? 6.320 -0.919 -10.179 1.00 95.06 107 CYS A CA 1
ATOM 866 C C . CYS A 1 107 ? 6.138 -2.396 -10.589 1.00 95.06 107 CYS A C 1
ATOM 868 O O . CYS A 1 107 ? 6.575 -2.749 -11.676 1.00 95.06 107 CYS A O 1
ATOM 870 N N . HIS A 1 108 ? 5.444 -3.228 -9.806 1.00 95.31 108 HIS A N 1
ATOM 871 C CA . HIS A 1 108 ? 5.252 -4.662 -10.086 1.00 95.31 108 HIS A CA 1
ATOM 872 C C . HIS A 1 108 ? 3.978 -5.030 -10.870 1.00 95.31 108 HIS A C 1
ATOM 874 O O . HIS A 1 108 ? 3.739 -6.206 -11.145 1.00 95.31 108 HIS A O 1
ATOM 880 N N . GLY A 1 109 ? 3.130 -4.046 -11.185 1.00 95.62 109 GLY A N 1
ATOM 881 C CA . GLY A 1 109 ? 1.934 -4.193 -12.024 1.00 95.62 109 GLY A CA 1
ATOM 882 C C . GLY A 1 109 ? 2.000 -3.299 -13.260 1.00 95.62 109 GLY A C 1
ATOM 883 O O . GLY A 1 109 ? 1.095 -2.506 -13.509 1.00 95.62 109 GLY A O 1
ATOM 884 N N . THR A 1 110 ? 3.115 -3.339 -13.976 1.00 95.31 110 THR A N 1
ATOM 885 C CA . THR A 1 110 ? 3.448 -2.456 -15.098 1.00 95.31 110 THR A CA 1
ATOM 886 C C . THR A 1 110 ? 3.764 -3.267 -16.353 1.00 95.31 110 THR A C 1
ATOM 888 O O . THR A 1 110 ? 3.880 -4.490 -16.312 1.00 95.31 110 THR A O 1
ATOM 891 N N . MET A 1 111 ? 3.903 -2.598 -17.500 1.00 92.50 111 MET A N 1
ATOM 892 C CA . MET A 1 111 ? 4.181 -3.287 -18.767 1.00 92.50 111 MET A CA 1
ATOM 893 C C . MET A 1 111 ? 5.531 -4.021 -18.756 1.00 92.50 111 MET A C 1
ATOM 895 O O . MET A 1 111 ? 5.654 -5.091 -19.343 1.00 92.50 111 MET A O 1
ATOM 899 N N . ASN A 1 112 ? 6.535 -3.456 -18.080 1.00 92.81 112 ASN A N 1
ATOM 900 C CA . ASN A 1 112 ? 7.881 -4.023 -17.992 1.00 92.81 112 ASN A CA 1
ATOM 901 C C . ASN A 1 112 ? 8.081 -4.952 -16.779 1.00 92.81 112 ASN A C 1
ATOM 903 O O . ASN A 1 112 ? 9.123 -5.594 -16.685 1.00 92.81 112 ASN A O 1
ATOM 907 N N . ASP A 1 113 ? 7.125 -5.010 -15.848 1.00 94.62 113 ASP A N 1
ATOM 908 C CA . ASP A 1 113 ? 7.136 -5.913 -14.694 1.00 94.62 113 ASP A CA 1
ATOM 909 C C . ASP A 1 113 ? 5.696 -6.188 -14.239 1.00 94.62 113 ASP A C 1
ATOM 911 O O . ASP A 1 113 ? 5.034 -5.306 -13.696 1.00 94.62 113 ASP A O 1
ATOM 915 N N . ASN A 1 114 ? 5.233 -7.424 -14.441 1.00 95.31 114 ASN A N 1
ATOM 916 C CA . ASN A 1 114 ? 3.904 -7.893 -14.041 1.00 95.31 114 ASN A CA 1
ATOM 917 C C . ASN A 1 114 ? 3.963 -8.951 -12.918 1.00 95.31 114 ASN A C 1
ATOM 919 O O . ASN A 1 114 ? 3.075 -9.797 -12.796 1.00 95.31 114 ASN A O 1
ATOM 923 N N . SER A 1 115 ? 5.026 -8.948 -12.108 1.00 96.81 115 SER A N 1
ATOM 924 C CA . SER A 1 115 ? 5.244 -9.935 -11.038 1.00 96.81 115 SER A CA 1
ATOM 925 C C . SER A 1 115 ? 4.158 -9.926 -9.956 1.00 96.81 115 SER A C 1
ATOM 927 O O . SER A 1 115 ? 3.924 -10.955 -9.321 1.00 96.81 115 SER A O 1
ATOM 929 N N . VAL A 1 116 ? 3.411 -8.824 -9.783 1.00 96.44 116 VAL A N 1
ATOM 930 C CA . VAL A 1 116 ? 2.232 -8.794 -8.894 1.00 96.44 116 VAL A CA 1
ATOM 931 C C . VAL A 1 116 ? 1.171 -9.819 -9.314 1.00 96.44 116 VAL A C 1
ATOM 933 O O . VAL A 1 116 ? 0.429 -10.323 -8.467 1.00 96.44 116 VAL A O 1
ATOM 936 N N . GLY A 1 117 ? 1.134 -10.175 -10.605 1.00 96.19 117 GLY A N 1
ATOM 937 C CA . GLY A 1 117 ? 0.249 -11.186 -11.177 1.00 96.19 117 GLY A CA 1
ATOM 938 C C . GLY A 1 117 ? 0.346 -12.542 -10.475 1.00 96.19 117 GLY A C 1
ATOM 939 O O . GLY A 1 117 ? -0.682 -13.178 -10.239 1.00 96.19 117 GLY A O 1
ATOM 940 N N . GLU A 1 118 ? 1.550 -12.938 -10.045 1.00 97.31 118 GLU A N 1
ATOM 941 C CA . GLU A 1 118 ? 1.810 -14.206 -9.342 1.00 97.31 118 GLU A CA 1
ATOM 942 C C . GLU A 1 118 ? 1.100 -14.297 -7.977 1.00 97.31 118 GLU A C 1
ATOM 944 O O . GLU A 1 118 ? 0.867 -15.391 -7.466 1.00 97.31 118 GLU A O 1
ATOM 949 N N . PHE A 1 119 ? 0.720 -13.157 -7.390 1.00 96.75 119 PHE A N 1
ATOM 950 C CA . PHE A 1 119 ? 0.115 -13.062 -6.056 1.00 96.75 119 PHE A CA 1
ATOM 951 C C . PHE A 1 119 ? -1.389 -12.758 -6.093 1.00 96.75 119 PHE A C 1
ATOM 953 O O . PHE A 1 119 ? -2.034 -12.683 -5.047 1.00 96.75 119 PHE A O 1
ATOM 960 N N . THR A 1 120 ? -1.978 -12.612 -7.282 1.00 93.88 120 THR A N 1
ATOM 961 C CA . THR A 1 120 ? -3.400 -12.259 -7.451 1.00 93.88 120 THR A CA 1
ATOM 962 C C . THR A 1 120 ? -4.343 -13.235 -6.750 1.00 93.88 120 THR A C 1
ATOM 964 O O . THR A 1 120 ? -5.254 -12.796 -6.050 1.00 93.88 120 THR A O 1
ATOM 967 N N . PHE A 1 121 ? -4.087 -14.543 -6.853 1.00 96.56 121 PHE A N 1
ATOM 968 C CA . PHE A 1 121 ? -4.878 -15.573 -6.175 1.00 96.56 121 PHE A CA 1
ATOM 969 C C . PHE A 1 121 ? -4.821 -15.447 -4.646 1.00 96.56 121 PHE A C 1
ATOM 971 O O . PHE A 1 121 ? -5.849 -15.556 -3.978 1.00 96.56 121 PHE A O 1
ATOM 978 N N . LEU A 1 122 ? -3.639 -15.159 -4.084 1.00 96.69 122 LEU A N 1
ATOM 979 C CA . LEU A 1 122 ? -3.479 -14.914 -2.649 1.00 96.69 122 LEU A CA 1
ATOM 980 C C . LEU A 1 122 ? -4.333 -13.720 -2.206 1.00 96.69 122 LEU A C 1
ATOM 982 O O . LEU A 1 122 ? -5.100 -13.834 -1.249 1.00 96.69 122 LEU A O 1
ATOM 986 N N . PHE A 1 123 ? -4.222 -12.589 -2.910 1.00 96.56 123 PHE A N 1
ATOM 987 C CA . PHE A 1 123 ? -4.974 -11.382 -2.570 1.00 96.56 123 PHE A CA 1
ATOM 988 C C . PHE A 1 123 ? -6.486 -11.608 -2.675 1.00 96.56 123 PHE A C 1
ATOM 990 O O . PHE A 1 123 ? -7.218 -11.260 -1.751 1.00 96.56 123 PHE A O 1
ATOM 997 N N . GLN A 1 124 ? -6.951 -12.261 -3.743 1.00 96.94 124 GLN A N 1
ATOM 998 C CA . GLN A 1 124 ? -8.367 -12.579 -3.936 1.00 96.94 124 GLN A CA 1
ATOM 999 C C . GLN A 1 124 ? -8.910 -13.496 -2.834 1.00 96.94 124 GLN A C 1
ATOM 1001 O O . GLN A 1 124 ? -9.928 -13.169 -2.226 1.00 96.94 124 GLN A O 1
ATOM 1006 N N . ASN A 1 125 ? -8.210 -14.588 -2.508 1.00 97.44 125 ASN A N 1
ATOM 1007 C CA . ASN A 1 125 ? -8.643 -15.522 -1.463 1.00 97.44 125 ASN A CA 1
ATOM 1008 C C . ASN A 1 125 ? -8.704 -14.886 -0.072 1.00 97.44 125 ASN A C 1
ATOM 1010 O O . ASN A 1 125 ? -9.546 -15.256 0.743 1.00 97.44 125 ASN A O 1
ATOM 1014 N N . LYS A 1 126 ? -7.812 -13.933 0.212 1.00 97.31 126 LYS A N 1
ATOM 1015 C CA . LYS A 1 126 ? -7.799 -13.183 1.476 1.00 97.31 126 LYS A CA 1
ATOM 1016 C C . LYS A 1 126 ? -8.775 -11.997 1.473 1.00 97.31 126 LYS A C 1
ATOM 1018 O O . LYS A 1 126 ? -8.936 -11.353 2.507 1.00 97.31 126 LYS A O 1
ATOM 1023 N N . GLY A 1 127 ? -9.433 -11.708 0.345 1.00 97.62 127 GLY A N 1
ATOM 1024 C CA . GLY A 1 127 ? -10.342 -10.569 0.196 1.00 97.62 127 GLY A CA 1
ATOM 1025 C C . GLY A 1 127 ? -9.632 -9.213 0.254 1.00 97.62 127 GLY A C 1
ATOM 1026 O O . GLY A 1 127 ? -10.186 -8.261 0.802 1.00 97.62 127 GLY A O 1
ATOM 1027 N N . ILE A 1 128 ? -8.404 -9.142 -0.268 1.00 98.06 128 ILE A N 1
ATOM 1028 C CA . ILE A 1 128 ? -7.532 -7.963 -0.251 1.00 98.0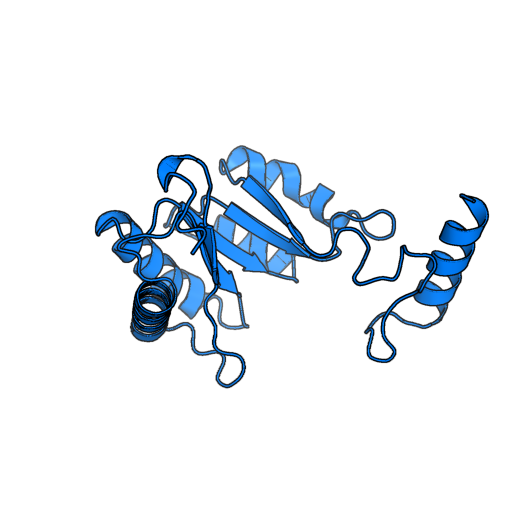6 128 ILE A CA 1
ATOM 1029 C C . ILE A 1 128 ? -7.659 -7.195 -1.570 1.00 98.06 128 ILE A C 1
ATOM 1031 O O . ILE A 1 128 ? -7.461 -7.753 -2.650 1.00 98.06 128 ILE A O 1
ATOM 1035 N N . GLY A 1 129 ? -7.932 -5.892 -1.483 1.00 97.19 129 GLY A N 1
ATOM 1036 C CA . GLY A 1 129 ? -7.828 -4.976 -2.619 1.00 97.19 129 GLY A CA 1
ATOM 1037 C C . GLY A 1 129 ? -6.371 -4.609 -2.915 1.00 97.19 129 GLY A C 1
ATOM 1038 O O . GLY A 1 129 ? -5.593 -4.381 -1.992 1.00 97.19 129 GLY A O 1
ATOM 1039 N N . VAL A 1 130 ? -5.998 -4.510 -4.192 1.00 96.06 130 VAL A N 1
ATOM 1040 C CA . VAL A 1 130 ? -4.625 -4.179 -4.609 1.00 96.06 130 VAL A CA 1
ATOM 1041 C C . VAL A 1 130 ? -4.580 -2.785 -5.230 1.00 96.06 130 VAL A C 1
ATOM 1043 O O . VAL A 1 130 ? -5.287 -2.505 -6.197 1.00 96.06 130 VAL A O 1
ATOM 1046 N N . LEU A 1 131 ? -3.729 -1.914 -4.691 1.00 95.69 131 LEU A N 1
ATOM 1047 C CA . LEU A 1 131 ? -3.385 -0.613 -5.255 1.00 95.69 131 LEU A CA 1
ATOM 1048 C C . LEU A 1 131 ? -2.036 -0.714 -5.973 1.00 95.69 131 LEU A C 1
ATOM 1050 O O . LEU A 1 131 ? -1.014 -1.003 -5.353 1.00 95.69 131 LEU A O 1
ATOM 1054 N N . ASN A 1 132 ? -2.037 -0.450 -7.280 1.00 95.25 132 ASN A N 1
ATOM 1055 C CA . ASN A 1 132 ? -0.829 -0.427 -8.101 1.00 95.25 132 ASN A CA 1
ATOM 1056 C C . ASN A 1 132 ? -0.231 0.987 -8.136 1.00 95.25 132 ASN A C 1
ATOM 1058 O O . ASN A 1 132 ? -0.684 1.862 -8.878 1.00 95.25 132 ASN A O 1
ATOM 1062 N N . GLY A 1 133 ? 0.765 1.220 -7.290 1.00 94.94 133 GLY A N 1
ATOM 1063 C CA . GLY A 1 133 ? 1.567 2.434 -7.284 1.00 94.94 133 GLY A CA 1
ATOM 1064 C C . GLY A 1 133 ? 2.549 2.475 -8.454 1.00 94.94 133 GLY A C 1
ATOM 1065 O O . GLY A 1 133 ? 3.006 1.450 -8.953 1.00 94.94 133 GLY A O 1
ATOM 1066 N N . SER A 1 134 ? 2.911 3.682 -8.884 1.00 95.38 134 SER A N 1
ATOM 1067 C CA . SER A 1 134 ? 3.861 3.886 -9.989 1.00 95.38 134 SER A CA 1
ATOM 1068 C C . SER A 1 134 ? 3.544 3.050 -11.246 1.00 95.38 134 SER A C 1
ATOM 1070 O O . SER A 1 134 ? 4.426 2.346 -11.734 1.00 95.38 134 SER A O 1
ATOM 1072 N N . PRO A 1 135 ? 2.323 3.138 -11.814 1.00 95.50 135 PRO A N 1
ATOM 1073 C CA . PRO A 1 135 ? 1.909 2.303 -12.949 1.00 95.50 135 PRO A CA 1
ATOM 1074 C C . PRO A 1 135 ? 2.731 2.536 -14.231 1.00 95.50 135 PRO A C 1
ATOM 1076 O O . PRO A 1 135 ? 2.716 1.707 -15.133 1.00 95.50 135 PRO A O 1
ATOM 1079 N N . LEU A 1 136 ? 3.464 3.652 -14.304 1.00 95.56 136 LEU A N 1
ATOM 1080 C CA . LEU A 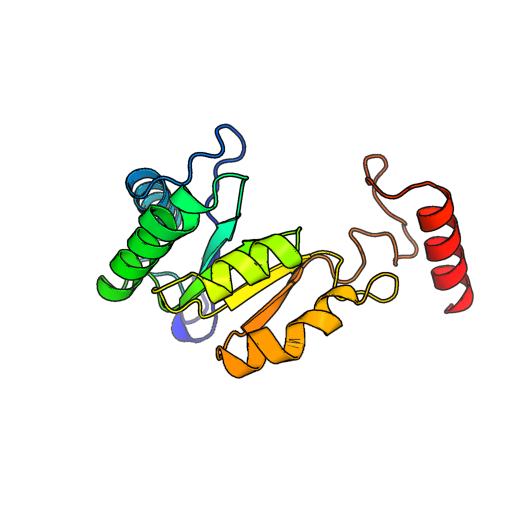1 136 ? 4.388 3.991 -15.394 1.00 95.56 136 LEU A CA 1
ATOM 1081 C C . LEU A 1 136 ? 5.855 3.745 -15.009 1.00 95.56 136 LEU A C 1
ATOM 1083 O O . LEU A 1 136 ? 6.751 4.426 -15.509 1.00 95.56 136 LEU A O 1
ATOM 1087 N N . SER A 1 137 ? 6.094 2.836 -14.059 1.00 95.81 137 SER A N 1
ATOM 1088 C CA . SER A 1 137 ? 7.426 2.442 -13.584 1.00 95.81 137 SER A CA 1
ATOM 1089 C C . SER A 1 137 ? 8.303 3.647 -13.247 1.00 95.81 137 SER A C 1
ATOM 1091 O O . SER A 1 137 ? 9.403 3.812 -13.762 1.00 95.81 137 SER A O 1
ATOM 1093 N N . MET A 1 138 ? 7.749 4.553 -12.433 1.00 95.81 138 MET A N 1
ATOM 1094 C CA . MET A 1 138 ? 8.406 5.791 -11.985 1.00 95.81 138 MET A CA 1
ATOM 1095 C C . MET A 1 138 ? 8.966 6.658 -13.132 1.00 95.81 138 MET A C 1
ATOM 1097 O O . MET A 1 138 ? 9.965 7.357 -12.963 1.00 95.81 138 MET A O 1
ATOM 1101 N N . GLY A 1 139 ? 8.296 6.640 -14.287 1.00 96.06 139 GLY A N 1
ATOM 1102 C CA . GLY A 1 139 ? 8.639 7.438 -15.465 1.00 96.06 139 GLY A CA 1
ATOM 1103 C C . GLY A 1 139 ? 9.334 6.655 -16.579 1.00 96.06 139 GLY A C 1
ATOM 1104 O O . GLY A 1 139 ? 9.464 7.196 -17.673 1.00 96.06 139 GLY A O 1
ATOM 1105 N N . LEU A 1 140 ? 9.730 5.395 -16.349 1.00 96.00 140 LEU A N 1
ATOM 1106 C CA . LEU A 1 140 ? 10.329 4.542 -17.388 1.00 96.00 140 LEU A CA 1
ATOM 1107 C C . LEU A 1 140 ? 9.437 4.398 -18.624 1.00 96.00 140 LEU A C 1
ATOM 1109 O O . LEU A 1 140 ? 9.942 4.413 -19.739 1.00 96.00 140 LEU A O 1
ATOM 1113 N N . LEU A 1 141 ? 8.124 4.275 -18.420 1.00 95.19 141 LEU A N 1
ATOM 1114 C CA . LEU A 1 141 ? 7.139 4.072 -19.486 1.00 95.19 141 LEU A CA 1
ATOM 1115 C C . LEU A 1 141 ? 6.525 5.403 -19.953 1.00 95.19 141 LEU A C 1
ATOM 1117 O O . LEU A 1 141 ? 5.314 5.504 -20.140 1.00 95.19 141 LEU A O 1
ATOM 1121 N N . THR A 1 142 ? 7.336 6.460 -20.040 1.00 94.81 142 THR A N 1
ATOM 1122 C CA . THR A 1 142 ? 6.901 7.792 -20.490 1.00 94.81 142 THR A CA 1
ATOM 1123 C C . THR A 1 142 ? 7.909 8.388 -21.461 1.00 94.81 142 THR A C 1
ATOM 1125 O O . THR A 1 142 ? 9.100 8.116 -21.342 1.00 94.81 142 THR A O 1
ATOM 1128 N N . GLU A 1 143 ? 7.461 9.263 -22.366 1.00 92.75 143 GLU A N 1
ATOM 1129 C CA . GLU A 1 143 ? 8.339 9.950 -23.333 1.00 92.75 143 GLU A CA 1
ATOM 1130 C C . GLU A 1 143 ? 9.454 10.751 -22.657 1.00 92.75 143 GLU A C 1
ATOM 1132 O O . GLU A 1 143 ? 10.591 10.789 -23.119 1.00 92.75 143 GLU A O 1
ATOM 1137 N N . ARG A 1 144 ? 9.135 11.379 -21.519 1.00 92.75 144 ARG A N 1
ATOM 1138 C CA . ARG A 1 144 ? 10.100 12.158 -20.737 1.00 92.75 144 ARG A CA 1
ATOM 1139 C C . ARG A 1 144 ? 11.202 11.281 -20.129 1.00 92.75 144 ARG A C 1
ATOM 1141 O O . ARG A 1 144 ? 12.269 11.798 -19.802 1.00 92.75 144 ARG A O 1
ATOM 1148 N N . GLY A 1 145 ? 10.935 9.990 -19.949 1.00 91.69 145 GLY A N 1
ATOM 1149 C CA . GLY A 1 145 ? 11.811 9.062 -19.255 1.00 91.69 145 GLY A CA 1
ATOM 1150 C C . GLY A 1 145 ? 11.838 9.251 -17.729 1.00 91.69 145 GLY A C 1
ATOM 1151 O O . GLY A 1 145 ? 11.203 10.156 -17.168 1.00 91.69 145 GLY A O 1
ATOM 1152 N N . PRO A 1 146 ? 12.564 8.366 -17.024 1.00 95.50 146 PRO A N 1
ATOM 1153 C CA . PRO A 1 146 ? 12.647 8.376 -15.571 1.00 95.50 146 PRO A CA 1
ATOM 1154 C C . PRO A 1 146 ? 13.577 9.493 -15.051 1.00 95.50 146 PRO A C 1
ATOM 1156 O O . PRO A 1 146 ? 14.407 10.025 -15.790 1.00 95.50 146 PRO A O 1
ATOM 1159 N N . PRO A 1 147 ? 13.501 9.846 -13.756 1.00 94.19 147 PRO A N 1
ATOM 1160 C CA . PRO A 1 147 ? 14.446 10.777 -13.141 1.00 94.19 147 PRO A CA 1
ATOM 1161 C C . PRO A 1 147 ? 15.886 10.215 -13.106 1.00 94.19 147 PRO A C 1
ATOM 1163 O O . PRO A 1 147 ? 16.065 8.997 -13.097 1.00 94.19 147 PRO A O 1
ATOM 1166 N N . PRO A 1 148 ? 16.930 11.066 -12.987 1.00 93.38 148 PRO A N 1
ATOM 1167 C CA . PRO A 1 148 ? 18.330 10.615 -13.023 1.00 93.38 148 PRO A CA 1
ATOM 1168 C C . PRO A 1 148 ? 18.710 9.587 -11.946 1.00 93.38 148 PRO A C 1
ATOM 1170 O O . PRO A 1 148 ? 19.574 8.748 -12.168 1.00 93.38 148 PRO A O 1
ATOM 1173 N N . TRP A 1 149 ? 18.056 9.638 -10.783 1.00 94.44 149 TRP A N 1
ATOM 1174 C CA . TRP A 1 149 ? 18.291 8.733 -9.652 1.00 94.44 149 TRP A CA 1
ATOM 1175 C C . TRP A 1 149 ? 17.556 7.388 -9.769 1.00 94.44 149 TRP A C 1
ATOM 1177 O O . TRP A 1 149 ? 17.589 6.591 -8.832 1.00 94.44 149 TRP A O 1
ATOM 1187 N N . HIS A 1 150 ? 16.848 7.134 -10.872 1.00 95.50 150 HIS A N 1
ATOM 1188 C CA . HIS A 1 150 ? 16.031 5.937 -11.024 1.00 95.50 150 HIS A CA 1
ATOM 1189 C C . HIS A 1 150 ? 16.873 4.649 -10.905 1.00 95.50 150 HIS A C 1
ATOM 1191 O O . HIS A 1 150 ? 17.893 4.532 -11.587 1.00 95.50 150 HIS A O 1
ATOM 1197 N N . PRO A 1 151 ? 16.439 3.657 -10.100 1.00 93.81 151 PRO A N 1
ATOM 1198 C CA . PRO A 1 151 ? 17.273 2.508 -9.731 1.00 93.81 151 PRO A CA 1
ATOM 1199 C C . PRO A 1 151 ? 17.439 1.463 -10.842 1.00 93.81 151 PRO A C 1
ATOM 1201 O O . PRO A 1 151 ? 18.289 0.584 -10.730 1.00 93.81 151 PRO A O 1
ATOM 1204 N N . ALA A 1 152 ? 16.613 1.514 -11.890 1.00 94.62 152 ALA A N 1
ATOM 1205 C CA . ALA A 1 152 ? 16.714 0.574 -13.004 1.00 94.62 152 ALA A CA 1
ATOM 1206 C C . ALA A 1 152 ? 18.091 0.650 -13.695 1.00 94.62 152 ALA A C 1
ATOM 1208 O O . ALA A 1 152 ? 18.600 1.753 -13.912 1.00 94.62 152 ALA A O 1
ATOM 1209 N N . PRO A 1 153 ? 18.665 -0.494 -14.099 1.00 95.12 153 PRO A N 1
ATOM 1210 C CA . PRO A 1 153 ? 19.842 -0.521 -14.960 1.00 95.12 153 PRO A CA 1
ATOM 1211 C C . PRO A 1 153 ? 19.594 0.172 -16.304 1.00 95.12 153 PRO A C 1
ATOM 1213 O O . PRO A 1 153 ? 18.458 0.221 -16.783 1.00 95.12 153 PRO A O 1
ATOM 1216 N N . ASP A 1 154 ? 20.657 0.645 -16.951 1.00 95.00 154 ASP A N 1
ATOM 1217 C CA . ASP A 1 154 ? 20.533 1.424 -18.189 1.00 95.00 154 ASP A CA 1
ATOM 1218 C C . ASP A 1 154 ? 19.895 0.631 -19.333 1.00 95.00 154 ASP A C 1
ATOM 1220 O O . ASP A 1 154 ? 19.021 1.161 -20.009 1.00 95.00 154 ASP A O 1
ATOM 1224 N N . PHE A 1 155 ? 20.175 -0.671 -19.452 1.00 95.56 155 PHE A N 1
ATOM 1225 C CA . PHE A 1 155 ? 19.526 -1.510 -20.468 1.00 95.56 155 PHE A CA 1
ATOM 1226 C C . PHE A 1 155 ? 17.991 -1.577 -20.313 1.00 95.56 155 PHE A C 1
ATOM 1228 O O . PHE A 1 155 ? 17.273 -1.678 -21.306 1.00 95.56 155 PHE A O 1
ATOM 1235 N N . ILE A 1 156 ? 17.461 -1.485 -19.083 1.00 95.31 156 ILE A N 1
ATOM 1236 C CA . ILE A 1 156 ? 16.009 -1.413 -18.838 1.00 95.31 156 ILE A CA 1
ATOM 1237 C C . ILE A 1 156 ? 15.470 -0.038 -19.236 1.00 95.31 156 ILE A C 1
ATOM 1239 O O . ILE A 1 156 ? 14.387 0.048 -19.819 1.00 95.31 156 ILE A O 1
ATOM 1243 N N . LYS A 1 157 ? 16.211 1.039 -18.938 1.00 95.44 157 LYS A N 1
ATOM 1244 C CA . LYS A 1 157 ? 15.837 2.406 -19.338 1.00 95.44 157 LYS A CA 1
ATOM 1245 C C . LYS A 1 157 ? 15.778 2.531 -20.860 1.00 95.44 157 LYS A C 1
ATOM 1247 O O . LYS A 1 157 ? 14.784 3.023 -21.383 1.00 95.44 157 LYS A O 1
ATOM 1252 N N . GLU A 1 158 ? 16.801 2.040 -21.553 1.00 94.69 158 GLU A N 1
ATOM 1253 C CA . GLU A 1 158 ? 16.900 2.045 -23.015 1.00 94.69 158 GLU A CA 1
ATOM 1254 C C . GLU A 1 158 ? 15.775 1.233 -23.661 1.00 94.69 158 GLU A C 1
ATOM 1256 O O . GLU A 1 158 ? 15.090 1.738 -24.550 1.00 94.69 158 GLU A O 1
ATOM 1261 N N . ALA A 1 159 ? 15.518 0.014 -23.174 1.00 95.50 159 ALA A N 1
ATOM 1262 C CA . ALA A 1 159 ? 14.425 -0.817 -23.676 1.00 95.50 159 ALA A CA 1
ATOM 1263 C C . ALA A 1 159 ? 13.050 -0.162 -23.461 1.00 95.50 159 ALA A C 1
ATOM 1265 O O . ALA A 1 159 ? 12.206 -0.184 -24.357 1.00 95.50 159 ALA A O 1
ATOM 1266 N N . SER A 1 160 ? 12.830 0.461 -22.298 1.00 95.81 160 SER A N 1
ATOM 1267 C CA . SER A 1 160 ? 11.571 1.156 -21.992 1.00 95.81 160 SER A CA 1
ATOM 1268 C C . SER A 1 160 ? 11.367 2.388 -22.880 1.00 95.81 160 SER A C 1
ATOM 1270 O O . SER A 1 160 ? 10.259 2.627 -23.365 1.00 95.81 160 SER A O 1
ATOM 1272 N N . LEU A 1 161 ? 12.437 3.143 -23.152 1.00 94.06 161 LEU A N 1
ATOM 1273 C CA . LEU A 1 161 ? 12.398 4.292 -24.057 1.00 94.06 161 LEU A CA 1
ATOM 1274 C C . LEU A 1 161 ? 12.121 3.858 -25.502 1.00 94.06 161 LEU A C 1
ATOM 1276 O O . LEU A 1 161 ? 11.262 4.438 -26.162 1.00 94.06 161 LEU A O 1
ATOM 1280 N N . ALA A 1 162 ? 12.788 2.801 -25.975 1.00 94.50 162 ALA A N 1
ATOM 1281 C CA . ALA A 1 162 ? 12.551 2.239 -27.301 1.00 94.50 162 ALA A CA 1
ATOM 1282 C C . ALA A 1 162 ? 11.101 1.755 -27.468 1.00 94.50 162 ALA A C 1
ATOM 1284 O O . ALA A 1 162 ? 10.466 2.057 -28.477 1.00 94.50 162 ALA A O 1
ATOM 1285 N N . ALA A 1 163 ? 10.550 1.065 -26.462 1.00 94.62 163 ALA A N 1
ATOM 1286 C CA . ALA A 1 163 ? 9.152 0.638 -26.460 1.00 94.62 163 ALA A CA 1
ATOM 1287 C C . ALA A 1 163 ? 8.178 1.829 -26.477 1.00 94.62 163 ALA A C 1
ATOM 1289 O O . ALA A 1 163 ? 7.173 1.791 -27.183 1.00 94.62 163 ALA A O 1
ATOM 1290 N N . THR A 1 164 ? 8.497 2.903 -25.748 1.00 93.00 164 THR A N 1
ATOM 1291 C CA . THR A 1 164 ? 7.700 4.137 -25.751 1.00 93.00 164 THR A CA 1
ATOM 1292 C C . THR A 1 164 ? 7.703 4.785 -27.137 1.00 93.00 164 THR A C 1
ATOM 1294 O O . THR A 1 164 ? 6.638 5.112 -27.649 1.00 93.00 164 THR A O 1
ATOM 1297 N N . HIS A 1 165 ? 8.871 4.905 -27.781 1.00 92.50 165 HIS A N 1
ATOM 1298 C CA . HIS A 1 165 ? 8.993 5.437 -29.144 1.00 92.50 165 HIS A CA 1
ATOM 1299 C C . HIS A 1 165 ? 8.293 4.578 -30.199 1.00 92.50 165 HIS A C 1
ATOM 1301 O O . HIS A 1 165 ? 7.776 5.121 -31.163 1.00 92.50 165 HIS A O 1
ATOM 1307 N N . TYR A 1 166 ? 8.266 3.254 -30.030 1.00 93.75 166 TYR A N 1
ATOM 1308 C CA . TYR A 1 166 ? 7.576 2.358 -30.959 1.00 93.75 166 TYR A CA 1
ATOM 1309 C C . TYR A 1 166 ? 6.049 2.541 -30.948 1.00 93.75 166 TYR A C 1
ATOM 1311 O O . TYR A 1 166 ? 5.389 2.287 -31.952 1.00 93.75 166 TYR A O 1
ATOM 1319 N N . CYS A 1 167 ? 5.476 2.943 -29.810 1.00 88.94 167 CYS A N 1
ATOM 1320 C CA . CYS A 1 167 ? 4.029 3.106 -29.654 1.00 88.94 167 CYS A CA 1
ATOM 1321 C C . CYS A 1 167 ? 3.488 4.464 -30.142 1.00 88.94 167 CYS A C 1
ATOM 1323 O O . CYS A 1 167 ? 2.274 4.665 -30.074 1.00 88.94 167 CYS A O 1
ATOM 1325 N N . MET A 1 168 ? 4.356 5.386 -30.570 1.00 81.31 168 MET A N 1
ATOM 1326 C CA . MET A 1 168 ? 4.000 6.729 -31.052 1.00 81.31 168 MET A CA 1
ATOM 1327 C C . MET A 1 168 ? 4.084 6.825 -32.572 1.00 81.31 168 MET A C 1
ATOM 1329 O O . MET A 1 168 ? 3.205 7.505 -33.147 1.00 81.31 168 MET A O 1
#

Radius of gyration: 17.76 Å; chains: 1; bounding box: 40×38×51 Å